Protein AF-A0A7K4K0V2-F1 (afdb_monomer_lite)

Structure (mmCIF, N/CA/C/O backbone):
data_AF-A0A7K4K0V2-F1
#
_entry.id   AF-A0A7K4K0V2-F1
#
loop_
_atom_site.group_PDB
_atom_site.id
_atom_site.type_symbol
_atom_site.label_atom_id
_atom_site.label_alt_id
_atom_site.label_comp_id
_atom_site.label_asym_id
_atom_site.label_entity_id
_atom_site.label_seq_id
_atom_site.pdbx_PDB_ins_code
_atom_site.Cartn_x
_atom_site.Cartn_y
_atom_site.Cartn_z
_atom_site.occupancy
_atom_site.B_iso_or_equiv
_atom_site.auth_seq_id
_atom_site.auth_comp_id
_atom_site.auth_asym_id
_atom_site.auth_atom_id
_atom_site.pdbx_PDB_model_num
ATOM 1 N N . GLN A 1 1 ? -26.436 -10.513 13.217 1.00 72.56 1 GLN A N 1
ATOM 2 C CA . GLN A 1 1 ? -25.547 -9.334 13.119 1.00 72.56 1 GLN A CA 1
ATOM 3 C C . GLN A 1 1 ? -24.222 -9.810 12.539 1.00 72.56 1 GLN A C 1
ATOM 5 O O . GLN A 1 1 ? -23.775 -10.876 12.946 1.00 72.56 1 GLN A O 1
ATOM 10 N N . GLY A 1 2 ? -23.659 -9.109 11.553 1.00 86.69 2 GLY A N 1
ATOM 11 C CA . GLY A 1 2 ? -22.392 -9.489 10.916 1.00 86.69 2 GLY A CA 1
ATOM 12 C C . GLY A 1 2 ? -21.223 -8.683 11.475 1.00 86.69 2 GLY A C 1
ATOM 13 O O . GLY A 1 2 ? -21.398 -7.515 11.813 1.00 86.69 2 GLY A O 1
ATOM 14 N N . LYS A 1 3 ? -20.048 -9.308 11.563 1.00 93.56 3 LYS A N 1
ATOM 15 C CA . LYS A 1 3 ? -18.773 -8.641 11.847 1.00 93.56 3 LYS A CA 1
ATOM 16 C C . LYS A 1 3 ? -18.018 -8.475 10.531 1.00 93.56 3 LYS A C 1
ATOM 18 O O . LYS A 1 3 ? -17.951 -9.427 9.755 1.00 93.56 3 LYS A O 1
ATOM 23 N N . TYR A 1 4 ? -17.457 -7.294 10.295 1.00 94.19 4 TYR A N 1
ATOM 24 C CA . TYR A 1 4 ? -16.601 -7.030 9.142 1.00 94.19 4 TYR A CA 1
ATOM 25 C C . TYR A 1 4 ? -15.226 -6.552 9.608 1.00 94.19 4 TYR A C 1
ATOM 27 O O . TYR A 1 4 ? -15.120 -5.695 10.488 1.00 94.19 4 TYR A O 1
ATOM 35 N N . THR A 1 5 ? -14.183 -7.108 9.002 1.00 95.38 5 THR A N 1
ATOM 36 C CA . THR A 1 5 ? -12.787 -6.794 9.302 1.00 95.38 5 THR A CA 1
ATOM 37 C C . THR A 1 5 ? -12.062 -6.529 7.988 1.00 95.38 5 THR A C 1
ATOM 39 O O . THR A 1 5 ? -12.132 -7.345 7.069 1.00 95.38 5 THR A O 1
ATOM 42 N N . PHE A 1 6 ? -11.408 -5.373 7.889 1.00 92.81 6 PHE A N 1
ATOM 43 C CA . PHE A 1 6 ? -10.592 -4.985 6.742 1.00 92.81 6 PHE A CA 1
ATOM 44 C C . PHE A 1 6 ? -9.332 -5.862 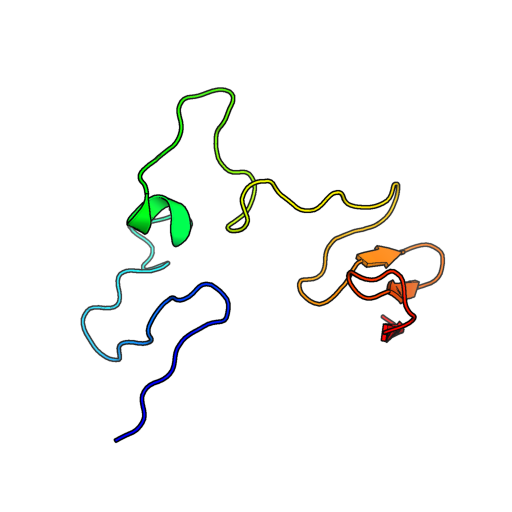6.652 1.00 92.81 6 PHE A C 1
ATOM 46 O O . PHE A 1 6 ? -8.962 -6.558 7.597 1.00 92.81 6 PHE A O 1
ATOM 53 N N . ALA A 1 7 ? -8.661 -5.839 5.498 1.00 89.06 7 ALA A N 1
ATOM 54 C CA . ALA A 1 7 ? -7.507 -6.701 5.226 1.00 89.06 7 ALA A CA 1
ATOM 55 C C . ALA A 1 7 ? -6.313 -6.475 6.177 1.00 89.06 7 ALA A C 1
ATOM 57 O O . ALA A 1 7 ? -5.485 -7.367 6.340 1.00 89.06 7 ALA A O 1
ATOM 58 N N . ASP A 1 8 ? -6.231 -5.304 6.808 1.00 88.38 8 ASP A N 1
ATOM 59 C CA . ASP A 1 8 ? -5.223 -4.938 7.807 1.00 88.38 8 ASP A CA 1
ATOM 60 C C . ASP A 1 8 ? -5.637 -5.271 9.253 1.00 88.38 8 ASP A C 1
ATOM 62 O O . ASP A 1 8 ? -4.917 -4.950 10.196 1.00 88.38 8 ASP A O 1
ATOM 66 N N . GLY A 1 9 ? -6.784 -5.929 9.443 1.00 92.88 9 GLY A N 1
ATOM 67 C CA . GLY A 1 9 ? -7.301 -6.314 10.754 1.00 92.88 9 GLY A CA 1
ATOM 68 C C . GLY A 1 9 ? -8.175 -5.255 11.425 1.00 92.88 9 GLY A C 1
ATOM 69 O O . GLY A 1 9 ? -8.742 -5.542 12.482 1.00 92.88 9 GLY A O 1
ATOM 70 N N . LEU A 1 10 ? -8.349 -4.073 10.822 1.00 94.19 10 LEU A N 1
ATOM 71 C CA . LEU A 1 10 ? -9.250 -3.055 11.351 1.00 94.19 10 LEU A CA 1
ATOM 72 C C . LEU A 1 10 ? -10.682 -3.596 11.377 1.00 94.19 10 LEU A C 1
ATOM 74 O O . LEU A 1 10 ? -11.228 -4.045 10.372 1.00 94.19 10 LEU A O 1
ATOM 78 N N . GLU A 1 11 ? -11.311 -3.578 12.543 1.00 94.50 11 GLU A N 1
ATOM 79 C CA . GLU A 1 11 ? -12.704 -3.984 12.690 1.00 94.50 11 GLU A CA 1
ATOM 80 C C . GLU A 1 11 ? -13.623 -2.796 12.409 1.00 94.50 11 GLU A C 1
ATOM 82 O O . GLU A 1 11 ? -13.491 -1.752 13.049 1.00 94.50 11 GLU A O 1
ATOM 87 N N . TYR A 1 12 ? -14.564 -2.958 11.474 1.00 93.31 12 TYR A N 1
ATOM 88 C CA . TYR A 1 12 ? -15.559 -1.928 11.185 1.00 93.31 12 TYR A CA 1
ATOM 89 C C . TYR A 1 12 ? -16.416 -1.630 12.420 1.00 93.31 12 TYR A C 1
ATOM 91 O O . TYR A 1 12 ? -16.889 -2.547 13.095 1.00 93.31 12 TYR A O 1
ATOM 99 N N . ARG A 1 13 ? -16.660 -0.341 12.679 1.00 92.44 13 ARG A N 1
ATOM 100 C CA . ARG A 1 13 ? -17.589 0.126 13.711 1.00 92.44 13 ARG A CA 1
ATOM 101 C C . ARG A 1 13 ? -18.476 1.222 13.139 1.00 92.44 13 ARG A C 1
ATOM 103 O O . ARG A 1 13 ? -17.979 2.174 12.548 1.00 92.44 13 ARG A O 1
ATOM 110 N N . ASP A 1 14 ? -19.781 1.089 13.347 1.00 91.25 14 ASP A N 1
ATOM 111 C CA . ASP A 1 14 ? -20.793 2.078 12.957 1.00 91.25 14 ASP A CA 1
ATOM 112 C C . ASP A 1 14 ? -20.765 3.322 13.860 1.00 91.25 14 ASP A C 1
ATOM 114 O O . ASP A 1 14 ? -21.103 4.422 13.428 1.00 91.25 14 ASP A O 1
ATOM 118 N N . LYS A 1 15 ? -20.349 3.148 15.119 1.00 92.44 15 LYS A N 1
ATOM 119 C CA . LYS A 1 15 ? -20.230 4.204 16.130 1.00 92.44 15 LYS A CA 1
ATOM 120 C C . LYS A 1 15 ? -18.807 4.289 16.659 1.00 92.44 15 LYS A C 1
ATOM 122 O O . LYS A 1 15 ? -18.130 3.271 16.794 1.00 92.44 15 LYS A O 1
ATOM 127 N N . ASN A 1 16 ? -18.397 5.500 17.041 1.00 90.06 16 ASN A N 1
ATOM 128 C CA . ASN A 1 16 ? -17.065 5.781 17.590 1.00 90.06 16 ASN A CA 1
ATOM 129 C C . ASN A 1 16 ? -15.947 5.293 16.651 1.00 90.06 16 ASN A C 1
ATOM 131 O O . ASN A 1 16 ? -15.032 4.570 17.049 1.00 90.06 16 ASN A O 1
ATOM 135 N N . TRP A 1 17 ? -16.080 5.630 15.367 1.00 92.06 17 TRP A N 1
ATOM 136 C CA . TRP A 1 17 ? -15.060 5.368 14.363 1.00 92.06 17 TRP A CA 1
ATOM 137 C C . TRP A 1 17 ? -13.917 6.370 14.534 1.00 92.06 17 TRP A C 1
ATOM 139 O O . TRP A 1 17 ? -14.147 7.573 14.483 1.00 92.06 17 TRP A O 1
ATOM 149 N N . HIS A 1 18 ? -12.703 5.867 14.751 1.00 88.31 18 HIS A N 1
ATOM 150 C CA . HIS A 1 18 ? -11.519 6.688 15.045 1.00 88.31 18 HIS A CA 1
ATOM 151 C C . HIS A 1 18 ? -10.417 6.561 13.988 1.00 88.31 18 HIS A C 1
ATOM 153 O O . HIS A 1 18 ? -9.341 7.126 14.142 1.00 88.31 18 HIS A O 1
ATOM 159 N N . TYR A 1 19 ? -10.650 5.787 12.926 1.00 93.00 19 TYR A N 1
ATOM 160 C CA . TYR A 1 19 ? -9.668 5.617 11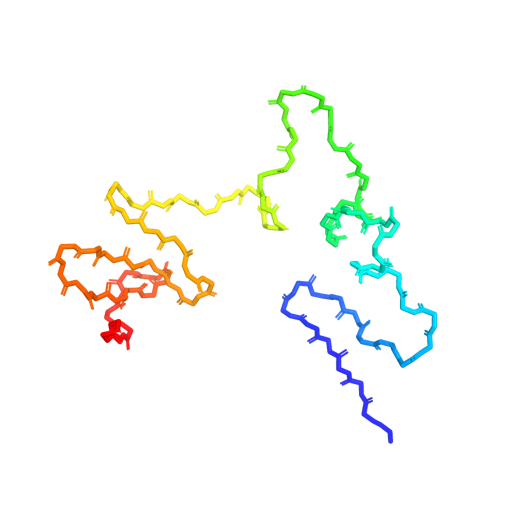.862 1.00 93.00 19 TYR A CA 1
ATOM 161 C C . TYR A 1 19 ? -9.951 6.584 10.711 1.00 93.00 19 TYR A C 1
ATOM 163 O O . TYR A 1 19 ? -11.044 6.571 10.153 1.00 93.00 19 TYR A O 1
ATOM 171 N N . CYS A 1 20 ? -8.977 7.412 10.331 1.00 88.25 20 CYS A N 1
ATOM 172 C CA . CYS A 1 20 ? -9.156 8.449 9.307 1.00 88.25 20 CYS A CA 1
ATOM 173 C C . CYS A 1 20 ? -10.342 9.398 9.595 1.00 88.25 20 CYS A C 1
ATOM 175 O O . CYS A 1 20 ? -11.054 9.804 8.679 1.00 88.25 20 CYS A O 1
ATOM 177 N N . ASP A 1 21 ? -10.556 9.766 10.861 1.00 89.31 21 ASP A N 1
ATOM 178 C CA . ASP A 1 21 ? -11.640 10.664 11.298 1.00 89.31 21 ASP A CA 1
ATOM 179 C C . ASP A 1 21 ? -11.340 12.166 11.079 1.00 89.31 21 ASP A C 1
ATOM 181 O O . ASP A 1 21 ? -12.102 13.032 11.504 1.00 89.31 21 ASP A O 1
ATOM 185 N N . GLY A 1 22 ? -10.224 12.483 10.413 1.00 88.19 22 GLY A N 1
ATOM 186 C CA . GLY A 1 22 ? -9.738 13.842 10.158 1.00 88.19 22 GLY A CA 1
ATOM 187 C C . GLY A 1 22 ? -8.871 14.425 11.280 1.00 88.19 22 GLY A C 1
ATOM 188 O O . GLY A 1 22 ? -8.086 15.336 11.015 1.00 88.19 22 GLY A O 1
ATOM 189 N N . TYR A 1 23 ? -8.951 13.881 12.497 1.00 91.50 23 TYR A N 1
ATOM 190 C CA . TYR A 1 23 ? -8.112 14.272 13.635 1.00 91.50 23 TYR A CA 1
ATOM 191 C C . TYR A 1 23 ? -6.903 13.350 13.784 1.00 91.50 23 TYR A C 1
ATOM 193 O O . TYR A 1 23 ? -5.800 13.820 14.076 1.00 91.50 23 TYR A O 1
ATOM 201 N N . ASP A 1 24 ? -7.094 12.051 13.544 1.00 90.94 24 ASP A N 1
ATOM 202 C CA . ASP A 1 24 ? -6.026 11.060 13.533 1.00 90.94 24 ASP A CA 1
ATOM 203 C C . ASP A 1 24 ? -5.664 10.653 12.098 1.00 90.94 24 ASP A C 1
ATOM 205 O O . ASP A 1 24 ? -6.447 10.049 11.361 1.00 90.94 24 ASP A O 1
ATOM 209 N N . ARG A 1 25 ? -4.440 11.006 11.700 1.00 89.81 25 ARG A N 1
ATOM 210 C CA . ARG A 1 25 ? -3.867 10.710 10.376 1.00 89.81 25 ARG A CA 1
ATOM 211 C C . ARG A 1 25 ? -2.948 9.490 10.368 1.00 89.81 25 ARG A C 1
ATOM 213 O O . ARG A 1 25 ? -2.281 9.250 9.365 1.00 89.81 25 ARG A O 1
ATOM 220 N N . ARG A 1 26 ? -2.832 8.788 11.495 1.00 93.56 26 ARG A N 1
ATOM 221 C CA . ARG A 1 26 ? -1.963 7.617 11.621 1.00 93.56 26 ARG A CA 1
ATOM 222 C C . ARG A 1 26 ? -2.496 6.457 10.794 1.00 93.56 26 ARG A C 1
ATOM 224 O O . ARG A 1 26 ? -3.708 6.274 10.667 1.00 93.56 26 ARG A O 1
ATOM 231 N N . PHE A 1 27 ? -1.584 5.633 10.290 1.00 94.00 27 PHE A N 1
ATOM 232 C CA . PHE A 1 27 ? -1.953 4.323 9.764 1.00 94.00 27 PHE A CA 1
ATOM 233 C C . PHE A 1 27 ? -2.564 3.457 10.869 1.00 94.00 27 PHE A C 1
ATOM 235 O O . PHE A 1 27 ? -2.254 3.630 12.051 1.00 94.00 27 PHE A O 1
ATOM 242 N N . TYR A 1 28 ? -3.408 2.489 10.507 1.00 94.31 28 TYR A N 1
ATOM 243 C CA . TYR A 1 28 ? -4.048 1.632 11.504 1.00 94.31 28 TYR A CA 1
ATOM 244 C C . TYR A 1 28 ? -3.003 0.883 12.343 1.00 94.31 28 TYR A C 1
ATOM 246 O O . TYR A 1 28 ? -3.102 0.826 13.569 1.00 94.31 28 TYR A O 1
ATOM 254 N N . THR A 1 29 ? -1.924 0.419 11.713 1.00 94.06 29 THR A N 1
ATOM 255 C CA . THR A 1 29 ? -0.800 -0.207 12.424 1.00 94.06 29 THR A CA 1
ATOM 256 C C . THR A 1 29 ? -0.101 0.738 13.403 1.00 94.06 29 THR A C 1
ATOM 258 O O . THR A 1 29 ? 0.321 0.298 14.466 1.00 94.06 29 THR A O 1
ATOM 261 N N . GLU A 1 30 ? -0.007 2.035 13.102 1.00 95.06 30 GLU A N 1
ATOM 262 C CA . GLU A 1 30 ? 0.570 3.033 14.016 1.00 95.06 30 GLU A CA 1
ATOM 263 C C . GLU A 1 30 ? -0.368 3.343 15.193 1.00 95.06 30 GLU A C 1
ATOM 265 O O . GLU A 1 30 ? 0.089 3.706 16.280 1.00 95.06 30 GLU A O 1
ATOM 270 N N . ILE A 1 31 ? -1.683 3.183 15.015 1.00 93.81 31 ILE A N 1
ATOM 271 C CA . ILE A 1 31 ? -2.649 3.224 16.121 1.00 93.81 31 ILE A CA 1
ATOM 272 C C . ILE A 1 31 ? -2.448 2.005 17.030 1.00 93.81 31 ILE A C 1
ATOM 274 O O . ILE A 1 31 ? -2.434 2.156 18.252 1.00 93.81 31 ILE A O 1
ATOM 278 N N . CYS A 1 32 ? -2.254 0.814 16.454 1.00 93.00 32 CYS A N 1
ATOM 279 C CA . CYS A 1 32 ? -2.073 -0.433 17.203 1.00 93.00 32 CYS A CA 1
ATOM 280 C C . CYS A 1 32 ? -0.708 -0.555 17.895 1.00 93.00 32 CYS A C 1
ATOM 282 O O . CYS A 1 32 ? -0.633 -1.087 19.001 1.00 93.00 32 CYS A O 1
ATOM 284 N N . SER A 1 33 ? 0.368 -0.110 17.246 1.00 93.25 33 SER A N 1
ATOM 285 C CA . SER A 1 33 ? 1.753 -0.360 17.677 1.00 93.25 33 SER A CA 1
ATOM 286 C C . SER A 1 33 ? 2.520 0.904 18.071 1.00 93.25 33 SER A C 1
ATOM 288 O O . SER A 1 33 ? 3.640 0.804 18.568 1.00 93.25 33 SER A O 1
ATOM 290 N N . GLY A 1 34 ? 1.918 2.083 17.905 1.00 93.81 34 GLY A N 1
ATOM 291 C CA . GLY A 1 34 ? 2.554 3.368 18.172 1.00 93.81 34 GLY A CA 1
ATOM 292 C C . GLY A 1 34 ? 3.340 3.918 16.980 1.00 93.81 34 GLY A C 1
ATOM 293 O O . GLY A 1 34 ? 3.578 3.242 15.980 1.00 93.81 34 GLY A O 1
ATOM 294 N N . LEU A 1 35 ? 3.740 5.185 17.099 1.00 94.19 35 LEU A N 1
ATOM 295 C CA . LEU A 1 35 ? 4.536 5.879 16.088 1.00 94.19 35 LEU A CA 1
ATOM 296 C C . LEU A 1 35 ? 6.004 5.464 16.165 1.00 94.19 35 LEU A C 1
ATOM 298 O O . LEU A 1 35 ? 6.601 5.435 17.243 1.00 94.19 35 LEU A O 1
ATOM 302 N N . LYS A 1 36 ? 6.610 5.219 15.003 1.00 94.19 36 LYS A N 1
ATOM 303 C CA . LYS A 1 36 ? 8.049 4.971 14.911 1.00 94.19 36 LYS A CA 1
ATOM 304 C C . LYS A 1 36 ? 8.862 6.273 15.007 1.00 94.19 36 LYS A C 1
ATOM 306 O O . LYS A 1 36 ? 8.387 7.323 14.567 1.00 94.19 36 LYS A O 1
ATOM 311 N N . PRO A 1 37 ? 10.103 6.212 15.530 1.00 94.56 37 PRO A N 1
ATOM 312 C CA . PRO A 1 37 ? 11.020 7.348 15.554 1.00 94.56 37 PRO A CA 1
ATOM 313 C C . PRO A 1 37 ? 11.274 7.970 14.176 1.00 94.56 37 PRO A C 1
ATOM 315 O O . PRO A 1 37 ? 11.161 7.313 13.137 1.00 94.56 37 PRO A O 1
ATOM 318 N N . ALA A 1 38 ? 11.703 9.234 14.183 1.00 93.50 38 ALA A N 1
ATOM 319 C CA . ALA A 1 38 ? 12.151 9.921 12.977 1.00 93.50 38 ALA A CA 1
ATOM 320 C C . ALA A 1 38 ? 13.275 9.134 12.275 1.00 93.50 38 ALA A C 1
ATOM 322 O O . ALA A 1 38 ? 14.157 8.572 12.922 1.00 93.50 38 ALA A O 1
ATOM 323 N N . GLY A 1 39 ? 13.227 9.088 10.943 1.00 93.25 39 GLY A N 1
ATOM 324 C CA . GLY A 1 39 ? 14.162 8.320 10.112 1.00 93.25 39 GLY A CA 1
ATOM 325 C C . GLY A 1 39 ? 13.738 6.872 9.845 1.00 93.25 39 GLY A C 1
ATOM 326 O O . GLY A 1 39 ? 14.229 6.275 8.893 1.00 93.25 39 GLY A O 1
ATOM 327 N N . ILE A 1 40 ? 12.791 6.330 10.618 1.00 93.06 40 ILE A N 1
ATOM 328 C CA . ILE A 1 40 ? 12.194 5.002 10.392 1.00 93.06 40 ILE A CA 1
ATOM 329 C C . ILE A 1 40 ? 10.661 5.033 10.460 1.00 93.06 40 ILE A C 1
ATOM 331 O O . ILE A 1 40 ? 10.027 4.025 10.767 1.00 93.06 40 ILE A O 1
ATOM 335 N N . SER A 1 41 ? 10.060 6.196 10.201 1.00 93.56 41 SER A N 1
ATOM 336 C CA . SER A 1 41 ? 8.608 6.361 10.121 1.00 93.56 41 SER A CA 1
ATOM 337 C C . SER A 1 41 ? 8.005 5.437 9.063 1.00 93.56 41 SER A C 1
ATOM 339 O O . SER A 1 41 ? 8.621 5.169 8.029 1.00 93.56 41 SER A O 1
ATOM 341 N N . GLN A 1 42 ? 6.792 4.949 9.321 1.00 95.12 42 GLN A N 1
ATOM 342 C CA . GLN A 1 42 ? 6.101 4.095 8.367 1.00 95.12 42 GLN A CA 1
ATOM 343 C C . GLN A 1 42 ? 5.782 4.863 7.083 1.00 95.12 42 GLN A C 1
ATOM 345 O O . GLN A 1 42 ? 5.242 5.965 7.119 1.00 95.12 42 GLN A O 1
ATOM 350 N N . LEU A 1 43 ? 6.103 4.258 5.939 1.00 93.19 43 LEU A N 1
ATOM 351 C CA . LEU A 1 43 ? 5.784 4.824 4.624 1.00 93.19 43 LEU A CA 1
ATOM 352 C C . LEU A 1 43 ? 4.406 4.382 4.126 1.00 93.19 43 LEU A C 1
ATOM 354 O O . LEU A 1 43 ? 3.769 5.084 3.347 1.00 93.19 43 LEU A O 1
ATOM 358 N N . THR A 1 44 ? 3.952 3.211 4.571 1.00 93.38 44 THR A N 1
ATOM 359 C CA . THR A 1 44 ? 2.633 2.659 4.258 1.00 93.38 44 THR A CA 1
ATOM 360 C C . THR A 1 44 ? 2.054 1.975 5.498 1.00 93.38 44 THR A C 1
ATOM 362 O O . THR A 1 44 ? 2.782 1.709 6.459 1.00 93.38 44 THR A O 1
ATOM 365 N N . ASN A 1 45 ? 0.762 1.637 5.461 1.00 92.81 45 ASN A N 1
ATOM 366 C CA . ASN A 1 45 ? 0.119 0.821 6.499 1.00 92.81 45 ASN A CA 1
ATOM 367 C C . ASN A 1 45 ? 0.751 -0.582 6.612 1.00 92.81 45 ASN A C 1
ATOM 369 O O . ASN A 1 45 ? 0.670 -1.209 7.658 1.00 92.81 45 ASN A O 1
ATOM 373 N N . LEU A 1 46 ? 1.410 -1.073 5.555 1.00 92.12 46 LEU A N 1
ATOM 374 C CA . LEU A 1 46 ? 2.238 -2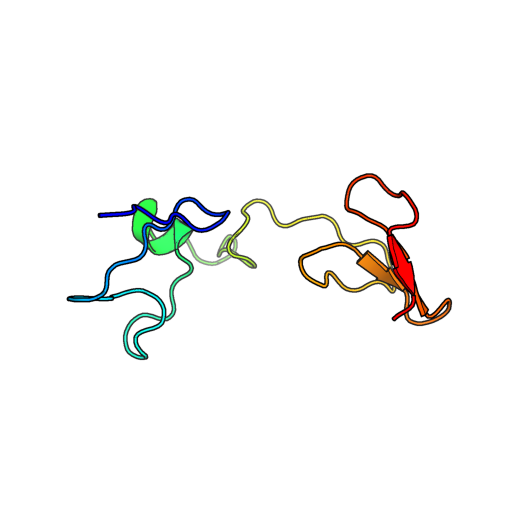.274 5.614 1.00 92.12 46 LEU A CA 1
ATOM 375 C C . LEU A 1 46 ? 3.685 -1.894 5.952 1.00 92.12 46 LEU A C 1
ATOM 377 O O . LEU A 1 46 ? 4.309 -1.081 5.267 1.00 92.12 46 LEU A O 1
ATOM 381 N N . ASP A 1 47 ? 4.234 -2.523 6.982 1.00 92.12 47 ASP A N 1
ATOM 382 C CA . ASP A 1 47 ? 5.612 -2.314 7.406 1.00 92.12 47 ASP A CA 1
ATOM 383 C C . ASP A 1 47 ? 6.329 -3.670 7.599 1.00 92.12 47 ASP A C 1
ATOM 385 O O . ASP A 1 47 ? 5.837 -4.509 8.356 1.00 92.12 47 ASP A O 1
ATOM 389 N N . PRO A 1 48 ? 7.457 -3.926 6.903 1.00 93.00 48 PRO A N 1
ATOM 390 C CA . PRO A 1 48 ? 8.089 -3.051 5.916 1.00 93.00 48 PRO A CA 1
ATOM 391 C C . PRO A 1 48 ? 7.226 -2.886 4.647 1.00 93.00 48 PRO A C 1
ATOM 393 O O . PRO A 1 48 ? 6.470 -3.795 4.290 1.00 93.00 48 PRO A O 1
ATOM 396 N N . PRO A 1 49 ? 7.345 -1.748 3.938 1.00 93.12 49 PRO A N 1
ATOM 397 C CA . PRO A 1 49 ? 6.610 -1.529 2.700 1.00 93.12 49 PRO A CA 1
ATOM 398 C C . PRO A 1 49 ? 7.024 -2.545 1.628 1.00 93.12 49 PRO A C 1
ATOM 400 O O . PRO A 1 49 ? 8.145 -3.068 1.627 1.00 93.12 49 PRO A O 1
ATOM 403 N N . ARG A 1 50 ? 6.120 -2.815 0.680 1.00 94.19 50 ARG A N 1
ATOM 404 C CA . ARG A 1 50 ? 6.430 -3.683 -0.462 1.00 94.19 50 ARG A CA 1
ATOM 405 C C . ARG A 1 50 ? 7.548 -3.062 -1.295 1.00 94.19 50 ARG A C 1
ATOM 407 O O . ARG A 1 50 ? 7.567 -1.857 -1.531 1.00 94.19 50 ARG A O 1
ATOM 414 N N . LYS A 1 51 ? 8.462 -3.901 -1.784 1.00 95.19 51 LYS A N 1
ATOM 415 C CA . LYS A 1 51 ? 9.434 -3.476 -2.794 1.00 95.19 51 LYS A CA 1
ATOM 416 C C . LYS A 1 51 ? 8.709 -3.334 -4.124 1.00 95.19 51 LYS A C 1
ATOM 418 O O . LYS A 1 51 ? 8.297 -4.335 -4.704 1.00 95.19 51 LYS A O 1
ATOM 423 N N . ILE A 1 52 ? 8.550 -2.096 -4.567 1.00 96.25 52 ILE A N 1
ATOM 424 C CA . ILE A 1 52 ? 7.939 -1.780 -5.853 1.00 96.25 52 ILE A CA 1
ATOM 425 C C . ILE A 1 52 ? 9.008 -1.970 -6.940 1.00 96.25 52 ILE A C 1
ATOM 427 O O . ILE A 1 52 ? 10.126 -1.475 -6.763 1.00 96.25 52 ILE A O 1
ATOM 431 N N . PRO A 1 53 ? 8.715 -2.699 -8.033 1.00 97.19 53 PRO A N 1
ATOM 432 C CA . PRO A 1 53 ? 9.622 -2.783 -9.172 1.00 97.19 53 PRO A CA 1
ATOM 433 C C . PRO A 1 53 ? 9.923 -1.398 -9.751 1.00 97.19 53 PRO A C 1
ATOM 435 O O . PRO A 1 53 ? 9.084 -0.498 -9.701 1.00 97.19 53 PRO A O 1
ATOM 438 N N . GLU A 1 54 ? 11.115 -1.224 -10.314 1.00 97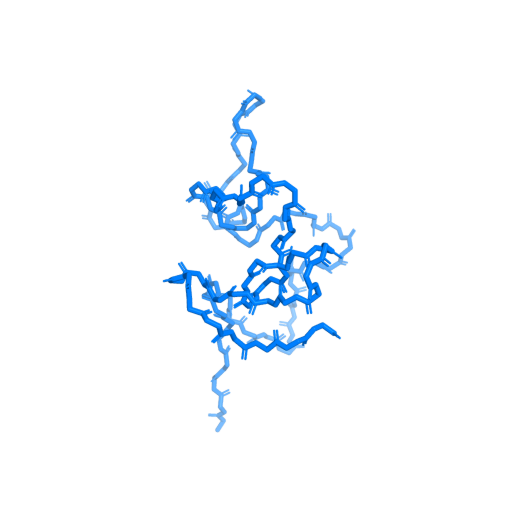.56 54 GLU A N 1
ATOM 439 C CA . GLU A 1 54 ? 11.508 0.047 -10.921 1.00 97.56 54 GLU A CA 1
ATOM 440 C C . GLU A 1 54 ? 10.516 0.469 -12.018 1.00 97.56 54 GLU A C 1
ATOM 442 O O . GLU A 1 54 ? 9.999 -0.362 -12.767 1.00 97.56 54 GLU A O 1
ATOM 447 N N . GLY A 1 55 ? 10.192 1.764 -12.058 1.00 97.62 55 GLY A N 1
ATOM 448 C CA . GLY A 1 55 ? 9.219 2.328 -12.998 1.00 97.62 55 GLY A CA 1
ATOM 449 C C . GLY A 1 55 ? 7.758 1.927 -12.753 1.00 97.62 55 GLY A C 1
ATOM 450 O O . GLY A 1 55 ? 6.885 2.395 -13.478 1.00 97.62 55 GLY A O 1
ATOM 451 N N . CYS A 1 56 ? 7.466 1.094 -11.750 1.00 98.19 56 CYS A N 1
ATOM 452 C CA . CYS A 1 56 ? 6.110 0.645 -11.436 1.00 98.19 56 CYS A CA 1
ATOM 453 C C . CYS A 1 56 ? 5.513 1.394 -10.233 1.00 98.19 56 CYS A C 1
ATOM 455 O O . CYS A 1 56 ? 6.219 2.039 -9.459 1.00 98.19 56 CYS A O 1
ATOM 457 N N . TYR A 1 57 ? 4.198 1.264 -10.052 1.00 97.44 57 TYR A N 1
ATOM 458 C CA . TYR A 1 57 ? 3.448 1.824 -8.923 1.00 97.44 57 TYR A CA 1
ATOM 459 C C . TYR A 1 57 ? 2.641 0.727 -8.226 1.00 97.44 57 TYR A C 1
ATOM 461 O O . TYR A 1 57 ? 2.055 -0.120 -8.895 1.00 97.44 57 TYR A O 1
ATOM 469 N N . ASP A 1 58 ? 2.585 0.733 -6.894 1.00 96.31 58 ASP A N 1
ATOM 470 C CA . ASP A 1 58 ? 1.690 -0.158 -6.145 1.00 96.31 58 ASP A CA 1
ATOM 471 C C . ASP A 1 58 ? 0.259 0.403 -6.167 1.00 96.31 58 ASP A C 1
ATOM 473 O O . ASP A 1 58 ? 0.030 1.545 -5.765 1.00 96.31 58 ASP A O 1
ATOM 477 N N . CYS A 1 59 ? -0.697 -0.390 -6.655 1.00 95.25 59 CYS A N 1
ATOM 478 C CA . CYS A 1 59 ? -2.107 -0.009 -6.782 1.00 95.25 59 CYS A CA 1
ATOM 479 C C . CYS A 1 59 ? -3.024 -0.700 -5.758 1.00 95.25 59 CYS A C 1
ATOM 481 O O . CYS A 1 59 ? -4.245 -0.612 -5.873 1.00 95.25 59 CYS A O 1
ATOM 483 N N . GLY A 1 60 ? -2.462 -1.387 -4.759 1.00 93.19 60 GLY A N 1
ATOM 484 C CA . GLY A 1 60 ? -3.212 -2.057 -3.687 1.00 93.19 60 GLY A CA 1
ATOM 485 C C . GLY A 1 60 ? -3.658 -3.490 -4.004 1.00 93.19 60 GLY A C 1
ATOM 486 O O . GLY A 1 60 ? -3.924 -4.261 -3.082 1.00 93.19 60 GLY A O 1
ATOM 487 N N . ASP A 1 61 ? -3.695 -3.875 -5.282 1.00 94.94 61 ASP A N 1
ATOM 488 C CA . ASP A 1 61 ? -3.934 -5.248 -5.753 1.00 94.94 61 ASP A CA 1
ATOM 489 C C . ASP A 1 61 ? -2.752 -5.833 -6.552 1.00 94.94 61 ASP A C 1
ATOM 491 O O . ASP A 1 61 ? -2.726 -7.031 -6.844 1.00 94.94 61 ASP A O 1
ATOM 495 N N . GLY A 1 62 ? -1.749 -5.011 -6.862 1.00 97.25 62 GLY A N 1
ATOM 496 C CA . GLY A 1 62 ? -0.593 -5.382 -7.663 1.00 97.25 62 GLY A CA 1
ATOM 497 C C . GLY A 1 62 ? 0.281 -4.184 -8.031 1.00 97.25 62 GLY A C 1
ATOM 498 O O . GLY A 1 62 ? 0.052 -3.062 -7.577 1.00 97.25 62 GLY A O 1
ATOM 499 N N . PHE A 1 63 ? 1.283 -4.426 -8.872 1.00 98.50 63 PHE A N 1
ATOM 500 C CA . PHE A 1 63 ? 2.167 -3.400 -9.414 1.00 98.50 63 PHE A CA 1
ATOM 501 C C . PHE A 1 63 ? 1.752 -3.035 -10.838 1.00 98.50 63 PHE A C 1
ATOM 503 O O . PHE A 1 63 ? 1.798 -3.873 -11.740 1.00 98.50 63 PHE A O 1
ATOM 510 N N . TYR A 1 64 ? 1.360 -1.781 -11.032 1.00 98.62 64 TYR A N 1
ATOM 511 C CA . TYR A 1 64 ? 1.085 -1.185 -12.331 1.00 98.62 64 TYR A CA 1
ATOM 512 C C . TYR A 1 64 ? 2.381 -0.756 -13.015 1.00 98.62 64 TYR A C 1
ATOM 514 O O . TYR A 1 64 ? 3.156 0.016 -12.447 1.00 98.62 64 TYR A O 1
ATOM 522 N N . ASN A 1 65 ? 2.580 -1.209 -14.251 1.00 98.44 65 ASN A N 1
ATOM 523 C CA . ASN A 1 65 ? 3.641 -0.733 -15.128 1.00 98.44 65 ASN A CA 1
ATOM 524 C C . ASN A 1 65 ? 3.051 0.249 -16.170 1.00 98.44 65 ASN A C 1
ATOM 526 O O . ASN A 1 65 ? 2.245 -0.171 -17.006 1.00 98.44 65 ASN A O 1
ATOM 530 N N . PRO A 1 66 ? 3.456 1.534 -16.168 1.00 98.19 66 PRO A N 1
ATOM 531 C CA . PRO A 1 66 ? 2.921 2.551 -17.073 1.00 98.19 66 PRO A CA 1
ATOM 532 C C . PRO A 1 66 ? 3.315 2.363 -18.544 1.00 98.19 66 PRO A C 1
ATOM 534 O O . PRO A 1 66 ? 2.593 2.837 -19.422 1.00 98.19 66 PRO A O 1
ATOM 537 N N . GLU A 1 67 ? 4.419 1.673 -18.832 1.00 98.12 67 GLU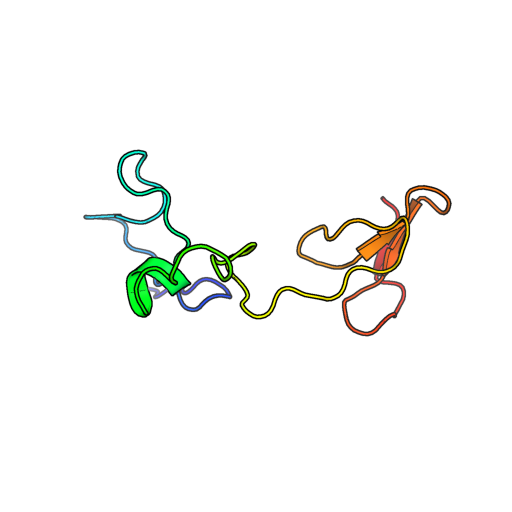 A N 1
ATOM 538 C CA . GLU A 1 67 ? 4.885 1.410 -20.198 1.00 98.12 67 GLU A CA 1
ATOM 539 C C . GLU A 1 67 ? 4.021 0.348 -20.883 1.00 98.12 67 GLU A C 1
ATOM 541 O O . GLU A 1 67 ? 3.609 0.511 -22.030 1.00 98.12 67 GLU A O 1
ATOM 546 N N . THR A 1 68 ? 3.711 -0.735 -20.164 1.00 97.81 68 THR A N 1
ATOM 547 C CA . THR A 1 68 ? 2.917 -1.858 -20.696 1.00 97.81 68 THR A CA 1
ATOM 548 C C . THR A 1 68 ? 1.422 -1.709 -20.439 1.00 97.81 68 THR A C 1
ATOM 550 O O . THR A 1 68 ? 0.621 -2.383 -21.082 1.00 97.81 68 THR A O 1
ATOM 553 N N . ARG A 1 69 ? 1.038 -0.828 -19.508 1.00 98.00 69 ARG A N 1
ATOM 554 C CA . ARG A 1 69 ? -0.325 -0.671 -18.981 1.00 98.00 69 ARG A CA 1
ATOM 555 C C . ARG A 1 69 ? -0.906 -1.950 -18.376 1.00 98.00 69 ARG A C 1
ATOM 557 O O . ARG A 1 69 ? -2.112 -2.188 -18.425 1.00 98.00 69 ARG A O 1
ATOM 564 N N . VAL A 1 70 ? -0.038 -2.766 -17.787 1.00 98.31 70 VAL A N 1
ATOM 565 C CA . VAL A 1 70 ? -0.396 -4.028 -17.137 1.00 98.31 70 VAL A CA 1
ATOM 566 C C . VAL A 1 70 ? -0.195 -3.905 -15.635 1.00 98.31 70 VAL A C 1
ATOM 568 O O . VAL A 1 70 ? 0.785 -3.320 -15.171 1.00 98.31 70 VAL A O 1
ATOM 571 N N . ILE A 1 71 ? -1.118 -4.495 -14.881 1.00 98.69 71 ILE A N 1
ATOM 572 C CA . ILE A 1 71 ? -0.967 -4.759 -13.458 1.00 98.69 71 ILE A CA 1
ATOM 573 C C . ILE A 1 71 ? -0.582 -6.231 -13.299 1.00 98.69 71 ILE A C 1
ATOM 575 O O . ILE A 1 71 ? -1.281 -7.129 -13.784 1.00 98.69 71 ILE A O 1
ATOM 579 N N . ILE A 1 72 ? 0.526 -6.477 -12.604 1.00 98.38 72 ILE A N 1
ATOM 580 C CA . ILE A 1 72 ? 0.910 -7.805 -12.110 1.00 98.38 72 ILE A CA 1
ATOM 581 C C . ILE A 1 72 ? 0.592 -7.909 -10.621 1.00 98.38 72 ILE A C 1
ATOM 583 O O . ILE A 1 72 ? 0.749 -6.940 -9.887 1.00 98.38 72 ILE A O 1
ATOM 587 N N . ASP A 1 73 ? 0.151 -9.070 -10.148 1.00 97.75 73 ASP A N 1
ATOM 588 C CA . ASP A 1 73 ? -0.092 -9.276 -8.721 1.00 97.75 73 ASP A CA 1
ATOM 589 C C . ASP A 1 73 ? 1.223 -9.276 -7.914 1.00 97.75 73 ASP A C 1
ATOM 591 O O . ASP A 1 73 ? 2.333 -9.300 -8.452 1.00 97.75 73 ASP A O 1
ATOM 595 N N . TYR A 1 74 ? 1.116 -9.317 -6.585 1.00 96.44 74 TYR A N 1
ATOM 596 C CA . TYR A 1 74 ? 2.288 -9.355 -5.700 1.00 96.44 74 TYR A CA 1
ATOM 597 C C . TYR A 1 74 ? 3.129 -10.646 -5.794 1.00 96.44 74 TYR A C 1
ATOM 599 O O . TYR A 1 74 ? 4.148 -10.759 -5.112 1.00 96.44 74 TYR A O 1
ATOM 607 N N . LYS A 1 75 ? 2.718 -11.626 -6.610 1.00 96.69 75 LYS A N 1
ATOM 608 C CA . LYS A 1 75 ? 3.481 -12.837 -6.957 1.00 96.69 75 LYS A CA 1
ATOM 609 C C . LYS A 1 75 ? 4.053 -12.764 -8.380 1.00 96.69 75 LYS A C 1
ATOM 611 O O . LYS A 1 75 ? 4.505 -13.788 -8.888 1.00 96.69 75 LYS A O 1
ATOM 616 N N . PHE A 1 76 ? 4.052 -11.582 -9.002 1.00 96.44 76 PHE A N 1
ATOM 617 C CA . PHE A 1 76 ? 4.545 -11.330 -10.359 1.00 96.44 76 PHE A CA 1
ATOM 618 C C . PHE A 1 76 ? 3.791 -12.097 -11.454 1.00 96.44 76 PHE A C 1
ATOM 620 O O . PHE A 1 76 ? 4.354 -12.438 -12.494 1.00 96.44 76 PHE A O 1
ATOM 627 N N . ARG A 1 77 ? 2.503 -12.372 -11.239 1.00 98.00 77 ARG A N 1
ATOM 628 C CA . ARG A 1 77 ? 1.622 -12.991 -12.239 1.00 98.00 77 ARG A CA 1
ATOM 629 C C . ARG A 1 77 ? 0.754 -11.915 -12.874 1.00 98.00 77 ARG A C 1
ATOM 631 O O . ARG A 1 77 ? 0.367 -10.970 -12.195 1.00 98.00 77 ARG A O 1
ATOM 638 N N . PHE A 1 78 ? 0.417 -12.066 -14.154 1.00 98.00 78 PHE A N 1
ATOM 639 C CA . PHE A 1 78 ? -0.546 -11.176 -14.808 1.00 98.00 78 PHE A CA 1
ATOM 640 C C . PHE A 1 78 ? -1.848 -11.112 -13.997 1.00 98.00 78 PHE A C 1
ATOM 642 O O . PHE A 1 78 ? -2.420 -12.157 -13.678 1.00 98.00 78 PHE A O 1
ATOM 649 N N . LEU A 1 79 ? -2.299 -9.897 -13.674 1.00 98.12 79 LEU A N 1
ATOM 650 C CA . LEU A 1 79 ? -3.552 -9.668 -12.959 1.00 98.12 79 LEU A CA 1
ATOM 651 C C . LEU A 1 79 ? -4.620 -9.103 -13.897 1.00 98.12 79 LEU A C 1
ATOM 653 O O . LEU A 1 79 ? -5.675 -9.713 -14.057 1.00 98.12 79 LEU A O 1
ATOM 657 N N . ARG A 1 80 ? -4.359 -7.939 -14.503 1.00 98.38 80 ARG A N 1
ATOM 658 C CA . ARG A 1 80 ? -5.294 -7.223 -15.390 1.00 98.38 80 ARG A CA 1
ATOM 659 C C . ARG A 1 80 ? -4.584 -6.111 -16.168 1.00 98.38 80 ARG A C 1
ATOM 661 O O . ARG A 1 80 ? -3.474 -5.721 -15.816 1.00 98.38 80 ARG A O 1
ATOM 668 N N . ASN A 1 81 ? -5.244 -5.569 -17.189 1.00 97.38 81 ASN A N 1
ATOM 669 C CA . ASN A 1 81 ? -4.844 -4.296 -17.799 1.00 97.38 81 ASN A CA 1
ATOM 670 C C . ASN A 1 81 ? -5.334 -3.110 -16.948 1.00 97.38 81 ASN A C 1
ATOM 672 O O . ASN A 1 81 ? -6.264 -3.267 -16.145 1.00 97.38 81 ASN A O 1
ATOM 676 N N . ALA A 1 82 ? -4.681 -1.959 -17.112 1.00 90.50 82 ALA A N 1
ATOM 677 C CA . ALA A 1 82 ? -5.035 -0.694 -16.466 1.00 90.50 82 ALA A CA 1
ATOM 678 C C . ALA A 1 82 ? -6.194 0.028 -17.153 1.00 90.50 82 ALA A C 1
ATOM 680 O O . ALA A 1 82 ? -6.253 -0.002 -18.405 1.00 90.50 82 ALA A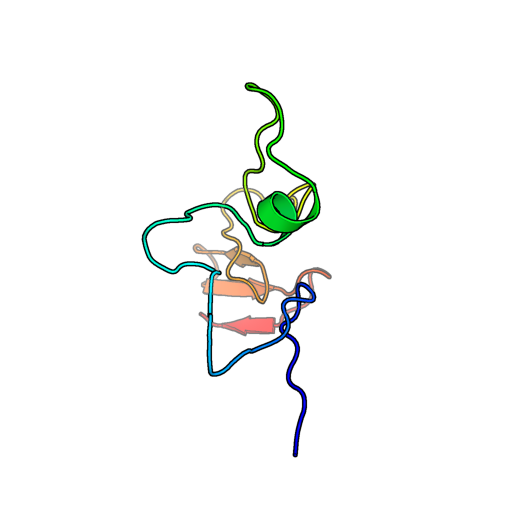 O 1
#

Secondary structure (DSSP, 8-state):
----B-TTSPBP-SSS--SSSSS----HHHHHH-PPPTTS--SSSSSSPP-PPTT-EE-SSSEEETTTTEEEPTTS-EEEE-

Radius of gyration: 16.1 Å; chains: 1; bounding box: 40×27×39 Å

Sequence (82 aa):
QGKYTFADGLEYRDKNWHYCDGYDRRFYTEICSGLKPAGISQLTNLDPPRKIPEGCYDCGDGFYNPETRVIIDYKFRFLRNA

pLDDT: mean 94.05, std 3.8, range [72.56, 98.69]

Foldseek 3Di:
DDWDADPLRRTDDPPPDDPPPVVDPDQPVCVVPNADDPPLGDPDSDPPDDDAPPCWDDPPQATAHPVVQFGAGPVRHTDGGD

Organism: NCBI:txid458187

InterPro domains:
  IPR042814 MORN repeat-containing protein 5 [PTHR46437] (1-82)